Protein AF-A0A1Z8A4E7-F1 (afdb_monomer_lite)

Structure (mmCIF, N/CA/C/O backbone):
data_AF-A0A1Z8A4E7-F1
#
_entry.id   AF-A0A1Z8A4E7-F1
#
loop_
_atom_site.group_PDB
_atom_site.id
_atom_site.type_symbol
_atom_site.l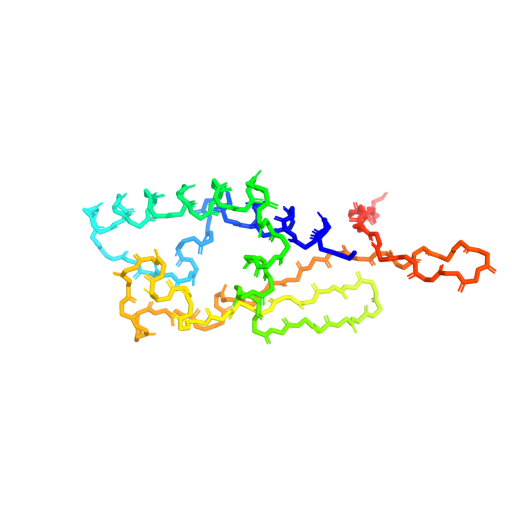abel_atom_id
_atom_site.label_alt_id
_atom_site.label_comp_id
_atom_site.label_asym_id
_atom_site.label_entity_id
_atom_site.label_seq_id
_atom_site.pdbx_PDB_ins_code
_atom_site.Cartn_x
_atom_site.Cartn_y
_atom_site.Cartn_z
_atom_site.occupancy
_atom_site.B_iso_or_equiv
_atom_site.auth_seq_id
_atom_site.auth_comp_id
_atom_site.auth_asym_id
_atom_site.auth_atom_id
_atom_site.pdbx_PDB_model_num
ATOM 1 N N . MET A 1 1 ? 16.088 -5.673 -8.956 1.00 49.31 1 MET A N 1
ATOM 2 C CA . MET A 1 1 ? 14.635 -5.701 -9.249 1.00 49.31 1 MET A CA 1
ATOM 3 C C . MET A 1 1 ? 13.885 -4.899 -8.196 1.00 49.31 1 MET A C 1
ATOM 5 O O . MET A 1 1 ? 12.980 -4.146 -8.540 1.00 49.31 1 MET A O 1
ATOM 9 N N . GLU A 1 2 ? 14.315 -4.984 -6.938 1.00 52.59 2 GLU A N 1
ATOM 10 C CA . GLU A 1 2 ? 13.626 -4.353 -5.810 1.00 52.59 2 GLU A CA 1
ATOM 11 C C . GLU A 1 2 ? 13.667 -2.816 -5.787 1.00 52.59 2 GLU A C 1
ATOM 13 O O . GLU A 1 2 ? 12.712 -2.196 -5.324 1.00 52.59 2 GLU A O 1
ATOM 18 N N . GLU A 1 3 ? 14.704 -2.175 -6.344 1.00 56.84 3 GLU A N 1
ATOM 19 C CA . GLU A 1 3 ? 14.804 -0.704 -6.336 1.00 56.84 3 GLU A CA 1
ATOM 20 C C . GLU A 1 3 ? 13.690 0.008 -7.124 1.00 56.84 3 GLU A C 1
ATOM 22 O O . GLU A 1 3 ? 13.306 1.123 -6.769 1.00 56.84 3 GLU A O 1
ATOM 27 N N . GLY A 1 4 ? 13.142 -0.616 -8.172 1.00 69.31 4 GLY A N 1
ATOM 28 C CA . GLY A 1 4 ? 12.046 -0.039 -8.963 1.00 69.31 4 GLY A CA 1
ATOM 29 C C . GLY A 1 4 ? 10.672 -0.229 -8.315 1.00 69.31 4 GLY A C 1
ATOM 30 O O . GLY A 1 4 ? 9.823 0.663 -8.380 1.00 69.31 4 GLY A O 1
ATOM 31 N N . LEU A 1 5 ? 10.467 -1.367 -7.646 1.00 75.62 5 LEU A N 1
ATOM 32 C CA . LEU A 1 5 ? 9.204 -1.709 -6.988 1.00 75.62 5 LEU A CA 1
ATOM 33 C C . LEU A 1 5 ? 8.972 -0.845 -5.751 1.00 75.62 5 LEU A C 1
ATOM 35 O O . LEU A 1 5 ? 7.921 -0.222 -5.643 1.00 75.62 5 LEU A O 1
ATOM 39 N N . GLY A 1 6 ? 9.973 -0.699 -4.880 1.00 79.69 6 GLY A N 1
ATOM 40 C CA . GLY A 1 6 ? 9.816 0.138 -3.691 1.00 79.69 6 GLY A CA 1
ATOM 41 C C . GLY A 1 6 ? 9.520 1.607 -4.024 1.00 79.69 6 GLY A C 1
ATOM 42 O O . GLY A 1 6 ? 8.831 2.279 -3.276 1.00 79.69 6 GLY A O 1
ATOM 43 N N . ALA A 1 7 ? 10.014 2.126 -5.155 1.00 81.19 7 ALA A N 1
ATOM 44 C CA . ALA A 1 7 ? 9.803 3.526 -5.557 1.00 81.19 7 ALA A CA 1
ATOM 45 C C . ALA A 1 7 ? 8.385 3.706 -6.085 1.00 81.19 7 ALA A C 1
ATOM 47 O O . ALA A 1 7 ? 7.747 4.723 -5.849 1.00 81.19 7 ALA A O 1
ATOM 48 N N . THR A 1 8 ? 7.900 2.676 -6.772 1.00 83.62 8 THR A N 1
ATOM 49 C CA . THR A 1 8 ? 6.527 2.603 -7.246 1.00 83.62 8 THR A CA 1
ATOM 50 C C . THR A 1 8 ? 5.541 2.546 -6.078 1.00 83.62 8 THR A C 1
ATOM 52 O O . THR A 1 8 ? 4.538 3.248 -6.116 1.00 83.62 8 THR A O 1
ATOM 55 N N . LEU A 1 9 ? 5.845 1.764 -5.035 1.00 86.00 9 LEU A N 1
ATOM 56 C CA . LEU A 1 9 ? 5.033 1.695 -3.817 1.00 86.00 9 LEU A CA 1
ATOM 57 C C . LEU A 1 9 ? 4.982 3.039 -3.083 1.00 86.00 9 LEU A C 1
ATOM 59 O O . LEU A 1 9 ? 3.900 3.474 -2.711 1.00 86.00 9 LEU A O 1
ATOM 63 N N . ILE A 1 10 ? 6.130 3.708 -2.920 1.00 87.50 10 ILE A N 1
ATOM 64 C CA . ILE A 1 10 ? 6.193 5.043 -2.303 1.00 87.50 10 ILE A CA 1
ATOM 65 C C . ILE A 1 10 ? 5.305 6.025 -3.069 1.00 87.50 10 ILE A C 1
ATOM 67 O O . ILE A 1 10 ? 4.460 6.668 -2.459 1.00 87.50 10 ILE A O 1
ATOM 71 N N . GLU A 1 11 ? 5.453 6.098 -4.397 1.00 87.50 11 GLU A N 1
ATOM 72 C CA . GLU A 1 11 ? 4.654 7.021 -5.205 1.00 87.50 11 GLU A CA 1
ATOM 73 C C . GLU A 1 11 ? 3.157 6.736 -5.076 1.00 87.50 11 GLU A C 1
ATOM 75 O O . GLU A 1 11 ? 2.385 7.678 -4.959 1.00 87.50 11 GLU A O 1
ATOM 80 N N . GLU A 1 12 ? 2.736 5.468 -5.081 1.00 88.25 12 GLU A N 1
ATOM 81 C CA . GLU A 1 12 ? 1.320 5.129 -4.913 1.00 88.25 12 GLU A CA 1
ATOM 82 C C . GLU A 1 12 ? 0.793 5.472 -3.518 1.00 88.25 12 GLU A C 1
ATOM 84 O O . GLU A 1 12 ? -0.298 6.023 -3.424 1.00 88.25 12 GLU A O 1
ATOM 89 N N . PHE A 1 13 ? 1.555 5.217 -2.452 1.00 87.38 13 PHE A N 1
ATOM 90 C CA . PHE A 1 13 ? 1.154 5.577 -1.087 1.00 87.38 13 PHE A CA 1
ATOM 91 C C . PHE A 1 13 ? 1.114 7.089 -0.848 1.00 87.38 13 PHE A C 1
ATOM 93 O O . PHE A 1 13 ? 0.314 7.558 -0.043 1.00 87.38 13 PHE A O 1
ATOM 100 N N . GLU A 1 14 ? 1.936 7.858 -1.563 1.00 87.56 14 GLU A N 1
ATOM 101 C CA . GLU A 1 14 ? 1.923 9.324 -1.525 1.00 87.56 14 GLU A CA 1
ATOM 102 C C . GLU A 1 14 ? 0.764 9.924 -2.355 1.00 87.56 14 GLU A C 1
ATOM 104 O O . GLU A 1 14 ? 0.542 11.138 -2.310 1.00 87.56 14 GLU A O 1
ATOM 109 N N . ARG A 1 15 ? -0.020 9.118 -3.096 1.00 85.12 15 ARG A N 1
ATOM 110 C CA . ARG A 1 15 ? -1.185 9.633 -3.835 1.00 85.12 15 ARG A CA 1
ATOM 111 C C . ARG A 1 15 ? -2.326 9.977 -2.877 1.00 85.12 15 ARG A C 1
ATOM 113 O O . ARG A 1 15 ? -2.746 9.124 -2.098 1.00 85.12 15 ARG A O 1
ATOM 120 N N . PRO A 1 16 ? -2.936 11.167 -3.017 1.00 77.75 16 PRO A N 1
ATOM 121 C CA . PRO A 1 16 ? -4.011 11.608 -2.127 1.00 77.75 16 PRO A CA 1
ATOM 122 C C . PRO A 1 16 ? -5.254 10.707 -2.188 1.00 77.75 16 PRO A C 1
ATOM 124 O O . PRO A 1 16 ? -5.982 10.596 -1.209 1.00 77.75 16 PRO A O 1
ATOM 127 N N . ASP A 1 17 ? -5.481 10.042 -3.323 1.00 83.81 17 ASP A N 1
ATOM 128 C CA . ASP A 1 17 ? -6.645 9.179 -3.550 1.00 83.81 17 ASP A CA 1
ATOM 129 C C . ASP A 1 17 ? -6.431 7.722 -3.100 1.00 83.81 17 ASP A C 1
ATOM 131 O O . ASP A 1 17 ? -7.393 6.979 -2.928 1.00 83.81 17 ASP A O 1
ATOM 135 N N . PHE A 1 18 ? -5.179 7.301 -2.861 1.00 85.31 18 PHE A N 1
ATOM 136 C CA . PHE A 1 18 ? -4.869 5.911 -2.503 1.00 85.31 18 PHE A CA 1
ATOM 137 C C . PHE A 1 18 ? -5.661 5.455 -1.276 1.00 85.31 18 PHE A C 1
ATOM 139 O O . PHE A 1 18 ? -6.283 4.395 -1.281 1.00 85.31 18 PHE A O 1
ATOM 146 N N . LEU A 1 19 ? -5.689 6.299 -0.246 1.00 83.00 19 LEU A N 1
ATOM 147 C CA . LEU A 1 19 ? -6.427 6.035 0.980 1.00 83.00 19 LEU A CA 1
ATOM 148 C C . LEU A 1 19 ? -7.923 5.887 0.754 1.00 83.00 19 LEU A C 1
ATOM 150 O O . LEU A 1 19 ? -8.497 4.892 1.180 1.00 83.00 19 LEU A O 1
ATOM 154 N N . ALA A 1 20 ? -8.530 6.844 0.053 1.00 83.06 20 ALA A N 1
ATOM 155 C CA . ALA A 1 20 ? -9.960 6.831 -0.231 1.00 83.06 20 ALA A CA 1
ATOM 156 C C . ALA A 1 20 ? -10.373 5.582 -1.023 1.00 83.06 20 ALA A C 1
ATOM 158 O O . ALA A 1 20 ? -11.470 5.057 -0.837 1.00 83.06 20 ALA A O 1
ATOM 159 N N . ARG A 1 21 ? -9.473 5.084 -1.877 1.00 85.56 21 ARG A N 1
ATOM 160 C CA . ARG A 1 21 ? -9.676 3.879 -2.676 1.00 85.56 21 ARG A CA 1
ATOM 161 C C . ARG A 1 21 ? -9.528 2.583 -1.872 1.00 85.56 21 ARG A C 1
ATOM 163 O O . ARG A 1 21 ? -10.246 1.625 -2.144 1.00 85.56 21 ARG A O 1
ATOM 170 N N . VAL A 1 22 ? -8.569 2.516 -0.948 1.00 84.62 22 VAL A N 1
ATOM 171 C CA . VAL A 1 22 ? -8.219 1.280 -0.220 1.00 84.62 22 VAL A CA 1
ATOM 172 C C . VAL A 1 22 ? -9.005 1.124 1.072 1.00 84.62 22 VAL A C 1
ATOM 174 O O . VAL A 1 22 ? -9.413 0.012 1.400 1.00 84.62 22 VAL A O 1
ATOM 177 N N . VAL A 1 23 ? -9.215 2.219 1.797 1.00 83.88 23 VAL A N 1
ATOM 178 C CA . VAL A 1 23 ? -9.983 2.243 3.039 1.00 83.88 23 VAL A CA 1
ATOM 179 C C . VAL A 1 23 ? -10.951 3.426 2.980 1.00 83.88 23 VAL A C 1
ATOM 181 O O . VAL A 1 23 ? -10.585 4.542 3.362 1.00 83.88 23 VAL A O 1
ATOM 184 N N . PRO A 1 24 ? -12.182 3.224 2.482 1.00 77.50 24 PRO A N 1
ATOM 185 C CA . PRO A 1 24 ? -13.199 4.269 2.464 1.00 77.50 24 PRO A CA 1
ATOM 186 C C . PRO A 1 24 ? -13.667 4.558 3.900 1.00 77.50 24 PRO A C 1
ATOM 188 O O . PRO A 1 24 ? -14.647 3.999 4.384 1.00 77.50 24 PRO A O 1
ATOM 191 N N . MET A 1 25 ? -12.924 5.411 4.607 1.00 73.75 25 MET A N 1
ATOM 192 C CA . MET A 1 25 ? -13.189 5.771 6.000 1.00 73.75 25 MET A CA 1
ATOM 193 C C . MET A 1 25 ? -14.265 6.849 6.119 1.00 73.75 25 MET A C 1
ATOM 195 O O . MET A 1 25 ? -14.312 7.792 5.331 1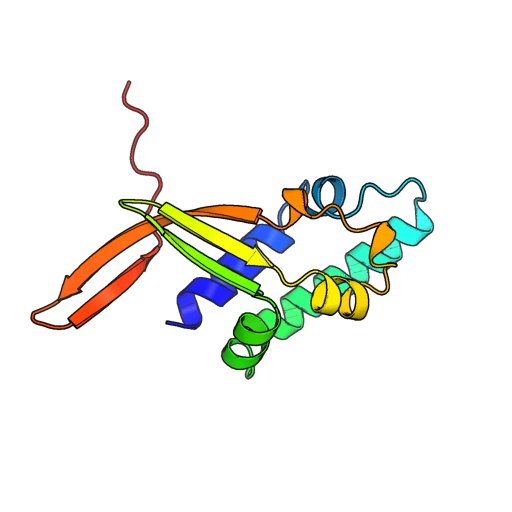.00 73.75 25 MET A O 1
ATOM 199 N N . THR A 1 26 ? -15.086 6.752 7.166 1.00 67.94 26 THR A N 1
ATOM 200 C CA . THR A 1 26 ? -16.138 7.732 7.479 1.00 67.94 26 THR A CA 1
ATOM 201 C C . THR A 1 26 ? -15.775 8.692 8.620 1.00 67.94 26 THR A C 1
ATOM 203 O O . THR A 1 26 ? -16.507 9.654 8.842 1.00 67.94 26 THR A O 1
ATOM 206 N N . GLY A 1 27 ? -14.671 8.461 9.346 1.00 77.81 27 GLY A N 1
ATOM 207 C CA . GLY A 1 27 ? -14.276 9.233 10.534 1.00 77.81 27 GLY A CA 1
ATOM 208 C C . GLY A 1 27 ? -12.962 10.015 10.387 1.00 77.81 27 GLY A C 1
ATOM 209 O O . GLY A 1 27 ? -11.941 9.479 9.963 1.00 77.81 27 GLY A O 1
ATOM 210 N N . GLU A 1 28 ? -12.952 11.288 10.805 1.00 76.88 28 GLU A N 1
ATOM 211 C CA . GLU A 1 28 ? -11.770 12.171 10.728 1.00 76.88 28 GLU A CA 1
ATOM 212 C C . GLU A 1 28 ? -10.605 11.722 11.629 1.00 76.88 28 GLU A C 1
ATOM 214 O O . GLU A 1 28 ? -9.434 11.884 11.275 1.00 76.88 28 GLU A O 1
ATOM 219 N N . SER A 1 29 ? -10.910 11.170 12.807 1.00 79.00 29 SER A N 1
ATOM 220 C CA . SER A 1 29 ? -9.895 10.690 13.756 1.00 79.00 29 SER A CA 1
ATOM 221 C C . SER A 1 29 ? -9.187 9.438 13.244 1.00 79.00 29 SER A C 1
ATOM 223 O O . SER A 1 29 ? -7.965 9.338 13.348 1.00 79.00 29 SER A O 1
ATOM 225 N N . GLU A 1 30 ? -9.948 8.520 12.649 1.00 80.81 30 GLU A N 1
ATOM 226 C CA . GLU A 1 30 ? -9.430 7.302 12.020 1.00 80.81 30 GLU A CA 1
ATOM 227 C C . GLU A 1 30 ? -8.564 7.659 10.811 1.00 80.81 30 GLU A C 1
ATOM 229 O O . GLU A 1 30 ? -7.426 7.202 10.707 1.00 80.81 30 GLU A O 1
ATOM 234 N N . LEU A 1 31 ? -9.028 8.592 9.973 1.00 82.69 31 LEU A N 1
ATOM 235 C CA . LEU A 1 31 ? -8.268 9.079 8.824 1.00 82.69 31 LEU A CA 1
ATOM 236 C C . LEU A 1 31 ? -6.896 9.641 9.230 1.00 82.69 31 LEU A C 1
ATOM 238 O O . LEU A 1 31 ? -5.885 9.316 8.607 1.00 82.69 31 LEU A O 1
ATOM 242 N N . LYS A 1 32 ? -6.829 10.453 10.295 1.00 84.56 32 LYS A N 1
ATOM 243 C CA . LYS A 1 32 ? -5.553 10.990 10.806 1.00 84.56 32 LYS A CA 1
ATOM 244 C C . LYS A 1 32 ? -4.611 9.890 11.292 1.00 84.56 32 LYS A C 1
ATOM 246 O O . LYS A 1 32 ? -3.408 9.978 11.048 1.00 84.56 32 LYS A O 1
ATOM 251 N N . GLN A 1 33 ? -5.137 8.871 11.971 1.00 86.56 33 GLN A N 1
ATOM 252 C CA . GLN A 1 33 ? -4.326 7.743 12.428 1.00 86.56 33 GLN A CA 1
ATOM 253 C C . GLN A 1 33 ? -3.770 6.945 11.250 1.00 86.56 33 GLN A C 1
ATOM 255 O O . GLN A 1 33 ? -2.567 6.688 11.214 1.00 86.56 33 GLN A O 1
ATOM 260 N N . VAL A 1 34 ? -4.593 6.620 10.253 1.00 87.00 34 VAL A N 1
ATOM 261 C CA . VAL A 1 34 ? -4.134 5.849 9.089 1.00 87.00 34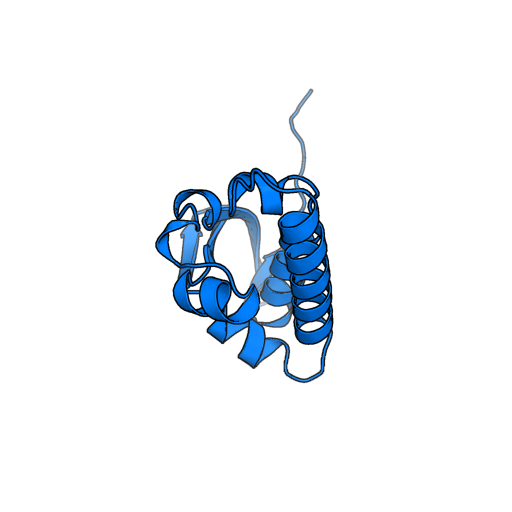 VAL A CA 1
ATOM 262 C C . VAL A 1 34 ? -3.158 6.644 8.225 1.00 87.00 34 VAL A C 1
ATOM 264 O O . VAL A 1 34 ? -2.155 6.085 7.785 1.00 87.00 34 VAL A O 1
ATOM 267 N N . LEU A 1 35 ? -3.361 7.953 8.054 1.00 86.81 35 LEU A N 1
ATOM 268 C CA . LEU A 1 35 ? -2.380 8.829 7.400 1.00 86.81 35 LEU A CA 1
ATOM 269 C C . LEU A 1 35 ? -1.011 8.763 8.089 1.00 86.81 35 LEU A C 1
ATOM 271 O O . LEU A 1 35 ? 0.012 8.623 7.421 1.00 86.81 35 LEU A O 1
ATOM 275 N N . HIS A 1 36 ? -0.984 8.798 9.424 1.00 89.31 36 HIS A N 1
ATOM 276 C CA . HIS A 1 36 ? 0.259 8.658 10.182 1.00 89.31 36 HIS A CA 1
ATOM 277 C C . HIS A 1 36 ? 0.903 7.271 10.003 1.00 89.31 36 HIS A C 1
ATOM 279 O O . HIS A 1 36 ? 2.125 7.159 9.905 1.00 89.31 36 HIS A O 1
ATOM 285 N N . ARG A 1 37 ? 0.102 6.201 9.909 1.00 90.12 37 ARG A N 1
ATOM 286 C CA . ARG A 1 37 ? 0.610 4.848 9.619 1.00 90.12 37 ARG A CA 1
ATOM 287 C C . ARG A 1 37 ? 1.188 4.732 8.209 1.00 90.12 37 ARG A C 1
ATOM 289 O O . ARG A 1 37 ? 2.216 4.079 8.038 1.00 90.12 37 ARG A O 1
ATOM 296 N N . ILE A 1 38 ? 0.577 5.383 7.222 1.00 88.56 38 ILE A N 1
ATOM 297 C CA . ILE A 1 38 ? 1.094 5.434 5.847 1.00 88.56 38 ILE A CA 1
ATOM 298 C C . ILE A 1 38 ? 2.413 6.188 5.778 1.00 88.56 38 ILE A C 1
ATOM 300 O O . ILE A 1 38 ? 3.331 5.717 5.113 1.00 88.56 38 ILE A O 1
ATOM 304 N N . ASP A 1 39 ? 2.550 7.297 6.500 1.00 88.75 39 ASP A N 1
ATOM 305 C CA . ASP A 1 39 ? 3.838 7.988 6.608 1.00 88.75 39 ASP A CA 1
ATOM 306 C C . ASP A 1 39 ? 4.923 7.039 7.153 1.00 88.75 39 ASP A C 1
ATOM 308 O O . ASP A 1 39 ? 5.992 6.895 6.557 1.00 88.75 39 ASP A O 1
ATOM 312 N N . GLY A 1 40 ? 4.593 6.257 8.188 1.00 88.56 40 GLY A N 1
ATOM 313 C CA . GLY A 1 40 ? 5.451 5.183 8.696 1.00 88.56 40 GLY A CA 1
ATOM 314 C C . GLY A 1 40 ? 5.814 4.125 7.643 1.00 88.56 40 GLY A C 1
ATOM 315 O O . GLY A 1 40 ? 6.983 3.757 7.523 1.00 88.56 40 GLY A O 1
ATOM 316 N N . LEU A 1 41 ? 4.848 3.668 6.837 1.00 87.19 41 LEU A N 1
ATOM 317 C CA . LEU A 1 41 ? 5.088 2.738 5.722 1.00 87.19 41 LEU A CA 1
ATOM 318 C C . LEU A 1 41 ? 6.049 3.322 4.681 1.00 87.19 41 LEU A C 1
ATOM 320 O O . LEU A 1 41 ? 6.947 2.627 4.200 1.00 87.19 41 LEU A O 1
ATOM 324 N N . VAL A 1 42 ? 5.869 4.595 4.331 1.00 87.62 42 VAL A N 1
ATOM 325 C CA . VAL A 1 42 ? 6.727 5.308 3.380 1.00 87.62 42 VAL A CA 1
ATOM 326 C C . VAL A 1 42 ? 8.146 5.447 3.936 1.00 87.62 42 VAL A C 1
ATOM 328 O O . VAL A 1 42 ? 9.110 5.263 3.190 1.00 87.62 42 VAL A O 1
ATOM 331 N N . ILE A 1 43 ? 8.298 5.706 5.237 1.00 88.06 43 ILE A N 1
ATOM 332 C CA . ILE A 1 43 ? 9.602 5.731 5.913 1.00 88.06 43 ILE A CA 1
ATOM 333 C C . ILE A 1 43 ? 10.272 4.351 5.854 1.00 88.06 43 ILE A C 1
ATOM 335 O O . ILE A 1 43 ? 11.443 4.269 5.475 1.00 88.06 43 ILE A O 1
ATOM 339 N N . GLU A 1 44 ? 9.550 3.264 6.148 1.00 86.56 44 GLU A N 1
ATOM 340 C CA . GLU A 1 44 ? 10.094 1.897 6.047 1.00 86.56 44 GLU A CA 1
ATOM 341 C C . GLU A 1 44 ? 10.529 1.566 4.608 1.00 86.56 44 GLU A C 1
ATOM 343 O O . GLU A 1 44 ? 11.611 1.012 4.389 1.00 86.56 44 GLU A O 1
ATOM 348 N N . LEU A 1 45 ? 9.746 1.985 3.607 1.00 83.94 45 LEU A N 1
ATOM 349 C CA . LEU A 1 45 ? 10.086 1.840 2.187 1.00 83.94 45 LEU A CA 1
ATOM 350 C C . LEU A 1 45 ? 11.279 2.697 1.745 1.00 83.94 45 LEU A C 1
ATOM 352 O O . LEU A 1 45 ? 11.925 2.361 0.752 1.00 83.94 45 LEU A O 1
ATOM 356 N N . LYS A 1 46 ? 11.584 3.793 2.443 1.00 85.25 46 LYS A N 1
ATOM 357 C CA . LYS A 1 46 ? 12.779 4.625 2.211 1.00 85.25 46 LYS A CA 1
ATOM 358 C C . LYS A 1 46 ? 14.007 4.104 2.983 1.00 85.25 46 LYS A C 1
ATOM 360 O O . LYS A 1 46 ? 15.116 4.576 2.744 1.00 85.25 46 LYS A O 1
ATOM 365 N N . GLY A 1 47 ? 13.825 3.132 3.880 1.00 83.25 47 GLY A N 1
ATOM 366 C CA . GLY A 1 47 ? 14.863 2.583 4.752 1.00 83.25 47 GLY A CA 1
ATOM 367 C C . GLY A 1 47 ? 15.770 1.519 4.118 1.00 83.25 47 GLY A C 1
ATOM 368 O O . GLY A 1 47 ? 15.624 1.111 2.967 1.00 83.25 47 GLY A O 1
ATOM 369 N N . VAL A 1 48 ? 16.720 1.022 4.918 1.00 76.44 48 VAL A N 1
ATOM 370 C CA . VAL A 1 48 ? 17.763 0.065 4.491 1.00 76.44 48 VAL A CA 1
ATOM 371 C C . VAL A 1 48 ? 17.185 -1.303 4.092 1.00 76.44 48 VAL A C 1
ATOM 373 O O . VAL A 1 48 ? 17.718 -1.967 3.207 1.00 76.44 48 VAL A O 1
ATOM 376 N N . LEU A 1 49 ? 16.065 -1.715 4.696 1.00 78.31 49 LEU A N 1
ATOM 377 C CA . LEU A 1 49 ? 15.410 -3.013 4.459 1.00 78.31 49 LEU A CA 1
ATOM 378 C C . LEU A 1 49 ? 14.294 -2.960 3.403 1.00 78.31 49 LEU A C 1
ATOM 380 O O . LEU A 1 49 ? 13.463 -3.866 3.318 1.00 78.31 49 LEU A O 1
ATOM 384 N N . ARG A 1 50 ? 14.288 -1.916 2.570 1.00 80.06 50 ARG A N 1
ATOM 385 C CA . ARG A 1 50 ? 13.275 -1.661 1.540 1.00 80.06 50 ARG A CA 1
ATOM 386 C C . ARG A 1 50 ? 12.935 -2.876 0.683 1.00 80.06 50 ARG A C 1
ATOM 388 O O . ARG A 1 50 ? 11.763 -3.084 0.394 1.00 80.06 50 ARG A O 1
ATOM 395 N N . ALA A 1 51 ? 13.924 -3.659 0.256 1.00 77.00 51 ALA A N 1
ATOM 396 C CA . ALA A 1 51 ? 13.704 -4.814 -0.616 1.00 77.00 51 ALA A CA 1
ATOM 397 C C . ALA A 1 51 ? 12.819 -5.882 0.047 1.00 77.00 51 ALA A C 1
ATOM 399 O O . ALA A 1 51 ? 11.776 -6.247 -0.496 1.00 77.00 51 ALA A O 1
ATOM 400 N N . THR A 1 52 ? 13.185 -6.301 1.259 1.00 81.81 52 THR A N 1
ATOM 401 C CA . THR A 1 52 ? 12.419 -7.255 2.073 1.00 81.81 52 THR A CA 1
ATOM 402 C C . THR A 1 52 ? 11.029 -6.719 2.393 1.00 81.81 52 THR A C 1
ATOM 404 O O . THR A 1 52 ? 10.043 -7.446 2.303 1.00 81.81 52 THR A O 1
ATOM 407 N N . PHE A 1 53 ? 10.942 -5.431 2.723 1.00 82.69 53 PHE A N 1
ATOM 408 C CA . PHE A 1 53 ? 9.678 -4.785 3.052 1.00 82.69 53 PHE A CA 1
ATOM 409 C C . PHE A 1 53 ? 8.723 -4.721 1.854 1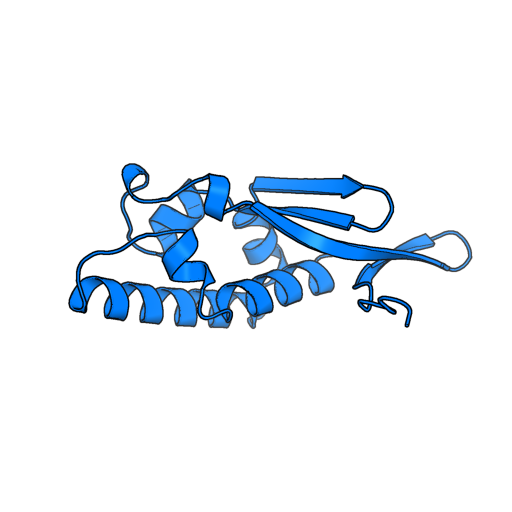.00 82.69 53 PHE A C 1
ATOM 411 O O . PHE A 1 53 ? 7.557 -5.091 1.957 1.00 82.69 53 PHE A O 1
ATOM 418 N N . SER A 1 54 ? 9.246 -4.330 0.689 1.00 81.50 54 SER A N 1
ATOM 419 C CA . SER A 1 54 ? 8.493 -4.296 -0.569 1.00 81.50 54 SER A CA 1
ATOM 420 C C . SER A 1 54 ? 7.994 -5.689 -0.946 1.00 81.50 54 SER A C 1
ATOM 422 O O . SER A 1 54 ? 6.849 -5.836 -1.357 1.00 81.50 54 SER A O 1
ATOM 424 N N . ALA A 1 55 ? 8.834 -6.716 -0.786 1.00 82.62 55 ALA A N 1
ATOM 425 C CA . ALA A 1 55 ? 8.461 -8.095 -1.084 1.00 82.62 55 ALA A CA 1
ATOM 426 C C . ALA A 1 55 ? 7.357 -8.622 -0.155 1.00 82.62 55 ALA A C 1
ATOM 428 O O . ALA A 1 55 ? 6.511 -9.383 -0.603 1.00 82.62 55 ALA A O 1
ATOM 429 N N . ASN A 1 56 ? 7.341 -8.205 1.114 1.00 87.56 56 ASN A N 1
ATOM 430 C CA . ASN A 1 56 ? 6.294 -8.591 2.059 1.00 87.56 56 ASN A CA 1
ATOM 431 C C . ASN A 1 56 ? 4.955 -7.890 1.764 1.00 87.56 56 ASN A C 1
ATOM 433 O O . ASN A 1 56 ? 3.903 -8.499 1.904 1.00 87.56 56 ASN A O 1
ATOM 437 N N . LEU A 1 57 ? 4.994 -6.631 1.315 1.00 87.75 57 LEU A N 1
ATOM 438 C CA . LEU A 1 57 ? 3.797 -5.856 0.966 1.00 87.75 57 LEU A CA 1
ATOM 439 C C . LEU A 1 57 ? 3.122 -6.297 -0.336 1.00 87.75 57 LEU A C 1
ATOM 441 O O . LEU A 1 57 ? 1.953 -5.980 -0.544 1.00 87.75 57 LEU A O 1
ATOM 445 N N . ILE A 1 58 ? 3.844 -6.958 -1.237 1.00 89.38 58 ILE A N 1
ATOM 446 C CA . ILE A 1 58 ? 3.339 -7.332 -2.558 1.00 89.38 58 ILE A CA 1
ATOM 447 C C . ILE A 1 58 ? 2.838 -8.776 -2.515 1.00 89.38 58 ILE A C 1
ATOM 449 O O . ILE A 1 58 ? 3.623 -9.711 -2.389 1.00 89.38 58 ILE A O 1
ATOM 453 N N . PHE A 1 59 ? 1.533 -8.961 -2.710 1.00 89.94 59 PHE A N 1
ATOM 454 C CA . PHE A 1 59 ? 0.932 -10.281 -2.893 1.00 89.94 59 PHE A CA 1
ATOM 455 C C . PHE A 1 59 ? 1.327 -10.898 -4.240 1.00 89.94 59 PHE A C 1
ATOM 457 O O . PHE A 1 59 ? 1.562 -12.099 -4.351 1.00 89.94 59 PHE A O 1
ATOM 464 N N . GLY A 1 60 ? 1.408 -10.076 -5.289 1.00 86.50 60 GLY A N 1
ATOM 465 C CA . GLY A 1 60 ? 1.812 -10.540 -6.610 1.00 86.50 60 GLY A CA 1
ATOM 466 C C . GLY A 1 60 ? 2.062 -9.412 -7.599 1.00 86.50 60 GLY A C 1
ATOM 467 O O . GLY A 1 60 ? 1.556 -8.300 -7.452 1.00 86.50 60 GLY A O 1
ATOM 468 N N . VAL A 1 61 ? 2.842 -9.724 -8.633 1.00 85.06 61 VAL A N 1
ATOM 469 C CA . VAL A 1 61 ? 3.095 -8.831 -9.767 1.00 85.06 61 VAL A CA 1
ATOM 470 C C . VAL A 1 61 ? 2.740 -9.567 -11.048 1.00 85.06 61 VAL A C 1
ATOM 472 O O . VAL A 1 61 ? 3.250 -10.662 -11.297 1.00 85.06 61 VAL A O 1
ATOM 475 N N . ARG A 1 62 ? 1.898 -8.960 -11.883 1.00 85.62 62 ARG A N 1
ATOM 476 C CA . ARG A 1 62 ? 1.582 -9.460 -13.220 1.00 85.62 62 ARG A CA 1
ATOM 477 C C . ARG A 1 62 ? 2.173 -8.516 -14.259 1.00 85.62 62 ARG A C 1
ATOM 479 O O . ARG A 1 62 ? 1.919 -7.318 -14.252 1.00 85.62 62 ARG A O 1
ATOM 486 N N . ILE A 1 63 ? 2.989 -9.068 -15.150 1.00 80.94 63 ILE A N 1
ATOM 487 C CA . ILE A 1 63 ? 3.697 -8.305 -16.180 1.00 80.94 63 ILE A CA 1
ATOM 488 C C . ILE A 1 63 ? 3.048 -8.609 -17.525 1.00 80.94 63 ILE A C 1
ATOM 490 O O . ILE A 1 63 ? 2.997 -9.766 -17.944 1.00 80.94 63 ILE A O 1
ATOM 494 N N . SER A 1 64 ? 2.591 -7.562 -18.199 1.00 79.12 64 SER A N 1
ATOM 495 C CA . SER A 1 64 ? 2.053 -7.603 -19.557 1.00 79.12 64 SER A CA 1
ATOM 496 C C . SER A 1 64 ? 2.901 -6.712 -20.470 1.00 79.12 64 SER A C 1
ATOM 498 O O . SER A 1 64 ? 3.766 -5.960 -20.016 1.00 79.12 64 SER A O 1
ATOM 500 N N . ALA A 1 65 ? 2.706 -6.802 -21.788 1.00 77.56 65 ALA A N 1
ATOM 501 C CA . ALA A 1 65 ? 3.451 -5.972 -22.732 1.00 77.56 65 ALA A CA 1
ATOM 502 C C . ALA A 1 65 ? 3.173 -4.477 -22.476 1.00 77.56 65 ALA A C 1
ATOM 504 O O . ALA A 1 65 ? 2.094 -3.981 -22.779 1.00 77.56 65 ALA A O 1
ATOM 505 N N . GLY A 1 66 ? 4.154 -3.766 -21.912 1.00 76.88 66 GLY A N 1
ATOM 506 C CA . GLY A 1 66 ? 4.065 -2.330 -21.628 1.00 76.88 66 GLY A CA 1
ATOM 507 C C . GLY A 1 66 ? 3.469 -1.954 -20.265 1.00 76.88 66 GLY A C 1
ATOM 508 O O . GLY A 1 66 ? 3.530 -0.778 -19.903 1.00 76.88 66 GLY A O 1
ATOM 509 N N . SER A 1 67 ? 2.955 -2.909 -19.482 1.00 81.19 67 SER A N 1
ATOM 510 C CA . SER A 1 67 ? 2.368 -2.641 -18.163 1.00 81.19 67 SER A CA 1
ATOM 511 C C . SER A 1 67 ? 2.773 -3.666 -17.105 1.00 81.19 67 SER A C 1
ATOM 513 O O . SER A 1 67 ? 3.069 -4.829 -17.385 1.00 81.19 67 SER A O 1
ATOM 515 N N . MET A 1 68 ? 2.811 -3.203 -15.862 1.00 84.69 68 MET A N 1
ATOM 516 C CA . MET A 1 68 ? 3.013 -4.023 -14.681 1.00 84.69 68 MET A CA 1
ATOM 517 C C . MET A 1 68 ? 1.883 -3.736 -13.700 1.00 84.69 68 MET A C 1
ATOM 519 O O . MET A 1 68 ? 1.751 -2.612 -13.220 1.00 84.69 68 MET A O 1
ATOM 523 N N . GLU A 1 69 ? 1.086 -4.754 -13.416 1.00 89.31 69 GLU A N 1
ATOM 524 C CA . GLU A 1 69 ? 0.068 -4.751 -12.375 1.00 89.31 69 GLU A CA 1
ATOM 525 C C . GLU A 1 69 ? 0.712 -5.226 -11.071 1.00 89.31 69 GLU A C 1
ATOM 527 O O . GLU A 1 69 ? 1.349 -6.283 -11.029 1.00 89.31 69 GLU A O 1
ATOM 532 N N . ILE A 1 70 ? 0.562 -4.440 -10.010 1.00 89.56 70 ILE A N 1
ATOM 533 C CA . ILE A 1 70 ? 1.000 -4.792 -8.661 1.00 89.56 70 ILE A CA 1
ATOM 534 C C . ILE A 1 70 ? -0.243 -5.004 -7.806 1.00 89.56 70 ILE A C 1
ATOM 536 O O . ILE A 1 70 ? -1.147 -4.168 -7.792 1.00 89.56 70 ILE A O 1
ATOM 540 N N . ARG A 1 71 ? -0.263 -6.120 -7.079 1.00 92.50 71 ARG A N 1
ATOM 541 C CA . ARG A 1 71 ? -1.262 -6.441 -6.062 1.00 92.50 71 ARG A CA 1
ATOM 542 C C . ARG A 1 71 ? -0.621 -6.375 -4.687 1.00 92.50 71 ARG A C 1
ATOM 544 O O . ARG A 1 71 ? 0.361 -7.079 -4.443 1.00 92.50 71 ARG A O 1
ATOM 551 N N . LEU A 1 72 ? -1.174 -5.559 -3.797 1.00 92.25 72 LEU A N 1
ATOM 552 C CA . LEU A 1 72 ? -0.730 -5.494 -2.404 1.00 92.25 72 LEU A CA 1
ATOM 553 C C . LEU A 1 72 ? -1.365 -6.605 -1.567 1.00 92.25 72 LEU A C 1
ATOM 555 O O . LEU A 1 72 ? -2.490 -7.024 -1.838 1.00 92.25 72 LEU A O 1
ATOM 559 N N . ASP A 1 73 ? -0.644 -7.074 -0.550 1.00 92.25 73 ASP A N 1
ATOM 560 C CA . ASP A 1 73 ? -1.170 -8.043 0.405 1.00 92.25 73 ASP A CA 1
ATOM 561 C C . ASP A 1 73 ? -2.102 -7.346 1.409 1.00 92.25 73 ASP A C 1
ATOM 563 O O . ASP A 1 73 ? -1.671 -6.471 2.172 1.00 92.25 73 ASP A O 1
ATOM 567 N N . PRO A 1 74 ? -3.389 -7.720 1.437 1.00 90.19 74 PRO A N 1
ATOM 568 C CA . PRO A 1 74 ? -4.359 -7.054 2.286 1.00 90.19 74 PRO A CA 1
ATOM 569 C C . PRO A 1 74 ? -4.184 -7.389 3.775 1.00 90.19 74 PRO A C 1
ATOM 571 O O . PRO A 1 74 ? -4.595 -6.599 4.621 1.00 90.19 74 PRO A O 1
ATOM 574 N N . ASN A 1 75 ? -3.586 -8.532 4.127 1.00 90.69 75 ASN A N 1
ATOM 575 C CA . ASN A 1 75 ? -3.337 -8.902 5.525 1.00 90.69 75 ASN A CA 1
ATOM 576 C C . ASN A 1 75 ? -2.164 -8.101 6.090 1.00 90.69 75 ASN A C 1
ATOM 578 O O . ASN A 1 75 ? -2.224 -7.605 7.219 1.00 90.69 75 ASN A O 1
ATOM 582 N N . VAL A 1 76 ? -1.112 -7.932 5.286 1.00 90.56 76 VAL A N 1
ATOM 583 C CA . VAL A 1 76 ? 0.032 -7.090 5.647 1.00 90.56 76 VAL A CA 1
ATOM 584 C C . VAL A 1 76 ? -0.413 -5.636 5.789 1.00 90.56 76 VAL A C 1
ATOM 586 O O . VAL A 1 76 ? -0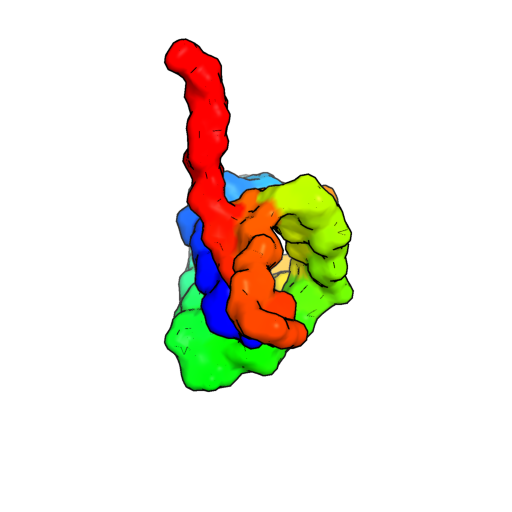.068 -4.994 6.781 1.00 90.56 76 VAL A O 1
ATOM 589 N N . LEU A 1 77 ? -1.238 -5.130 4.866 1.00 88.88 77 LEU A N 1
ATOM 590 C CA . LEU A 1 77 ? -1.795 -3.780 4.975 1.00 88.88 77 LEU A CA 1
ATOM 591 C C . LEU A 1 77 ? -2.723 -3.613 6.177 1.00 88.88 77 LEU A C 1
ATOM 593 O O . LEU A 1 77 ? -2.568 -2.635 6.897 1.00 88.88 77 LEU A O 1
ATOM 597 N N . SER A 1 78 ? -3.619 -4.565 6.446 1.00 90.12 78 SER A N 1
ATOM 598 C CA . SER A 1 78 ? -4.477 -4.549 7.643 1.00 90.12 78 SER A CA 1
ATOM 599 C C . SER A 1 78 ? -3.652 -4.415 8.920 1.00 90.12 78 SER A C 1
ATOM 601 O O . SER A 1 78 ? -3.916 -3.543 9.744 1.00 90.12 78 SER A O 1
ATOM 603 N N . THR A 1 79 ? -2.580 -5.201 9.026 1.00 90.81 79 THR A N 1
ATOM 604 C CA . THR A 1 79 ? -1.673 -5.172 10.180 1.00 90.81 79 THR A CA 1
ATOM 605 C C . THR A 1 79 ? -0.910 -3.851 10.281 1.00 90.81 79 THR A C 1
ATOM 607 O O . THR A 1 79 ? -0.728 -3.314 11.369 1.00 90.81 79 THR A O 1
ATOM 610 N N . LYS A 1 80 ? -0.424 -3.318 9.156 1.00 88.00 80 LYS A N 1
ATOM 611 C CA . LYS A 1 80 ? 0.406 -2.105 9.143 1.00 88.00 80 LYS A CA 1
ATOM 612 C C . LYS A 1 80 ? -0.396 -0.820 9.320 1.00 88.00 80 LYS A C 1
ATOM 614 O O . LYS A 1 80 ? 0.109 0.127 9.921 1.00 88.00 80 LYS A O 1
ATOM 619 N N . LEU A 1 81 ? -1.612 -0.787 8.787 1.00 87.12 81 LEU A N 1
ATOM 620 C CA . LEU A 1 81 ? -2.522 0.349 8.887 1.00 87.12 81 LEU A CA 1
ATOM 621 C C . LEU A 1 81 ? -3.363 0.313 10.164 1.00 87.12 81 LEU A C 1
ATOM 623 O O . LEU A 1 81 ? -3.962 1.331 10.491 1.00 87.12 81 LEU A O 1
ATOM 627 N N . ASP A 1 82 ? -3.359 -0.812 10.889 1.00 88.75 82 ASP A N 1
ATOM 628 C CA . ASP A 1 82 ? -4.220 -1.053 12.053 1.00 88.75 82 ASP A CA 1
ATOM 629 C C . ASP A 1 82 ? -5.711 -0.914 11.694 1.00 88.75 82 ASP A C 1
ATOM 631 O O . ASP A 1 82 ? -6.514 -0.346 12.425 1.00 88.75 82 ASP A O 1
ATOM 635 N N . VAL A 1 83 ? -6.070 -1.413 10.508 1.00 87.38 83 VAL A N 1
ATOM 636 C CA . VAL A 1 83 ? -7.429 -1.363 9.955 1.00 87.38 83 VAL A CA 1
ATOM 637 C C . VAL A 1 83 ? -7.951 -2.790 9.830 1.00 87.38 83 VAL A C 1
ATOM 639 O O . VAL A 1 83 ? -7.208 -3.655 9.351 1.00 87.38 83 VAL A O 1
ATOM 642 N N . PRO A 1 84 ? -9.209 -3.080 10.207 1.00 88.50 84 PRO A N 1
ATOM 643 C CA . PRO A 1 84 ? -9.769 -4.410 10.036 1.00 88.50 84 PRO A CA 1
ATOM 644 C C . PRO A 1 84 ? -9.736 -4.832 8.569 1.00 88.50 84 PRO A C 1
ATOM 646 O O . PRO A 1 84 ? -10.060 -4.074 7.659 1.00 88.50 84 PRO A O 1
ATOM 649 N N . ARG A 1 85 ? -9.385 -6.094 8.323 1.00 86.88 85 ARG A N 1
ATOM 650 C CA . ARG A 1 85 ? -9.318 -6.652 6.967 1.00 86.88 85 ARG A CA 1
ATOM 651 C C . ARG A 1 85 ? -10.622 -6.487 6.169 1.00 86.88 85 ARG A C 1
ATOM 653 O O . ARG A 1 85 ? -10.561 -6.409 4.942 1.00 86.88 85 ARG A O 1
ATOM 660 N N . ALA A 1 86 ? -11.764 -6.456 6.860 1.00 87.06 86 ALA A N 1
ATOM 661 C CA . ALA A 1 86 ? -13.092 -6.261 6.280 1.00 87.06 86 ALA A CA 1
ATOM 662 C C . ALA A 1 86 ? -13.312 -4.846 5.714 1.00 87.06 86 ALA A C 1
ATOM 664 O O . ALA A 1 86 ? -14.102 -4.692 4.790 1.00 87.06 86 ALA A O 1
ATOM 665 N N . ASP A 1 87 ? -12.584 -3.850 6.221 1.00 86.00 87 ASP A N 1
ATOM 666 C CA . ASP A 1 87 ? -12.662 -2.455 5.772 1.00 86.00 87 ASP A CA 1
ATOM 667 C C . ASP A 1 87 ? -11.680 -2.149 4.628 1.00 86.00 87 ASP A C 1
ATOM 669 O O . ASP A 1 87 ? -11.683 -1.053 4.0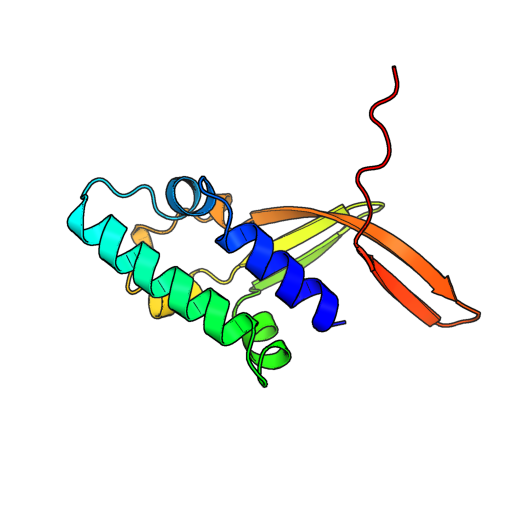69 1.00 86.00 87 ASP A O 1
ATOM 673 N N . ILE A 1 88 ? -10.837 -3.120 4.254 1.00 88.56 88 ILE A N 1
ATOM 674 C CA . ILE A 1 88 ? -9.913 -2.997 3.126 1.00 88.56 88 ILE A CA 1
ATOM 675 C C . ILE A 1 88 ? -10.603 -3.426 1.839 1.00 88.56 88 ILE A C 1
ATOM 677 O O . ILE A 1 88 ? -10.931 -4.601 1.641 1.00 88.56 88 ILE A O 1
ATOM 681 N N . PHE A 1 89 ? -10.718 -2.480 0.914 1.00 89.19 89 PHE A N 1
ATOM 682 C CA . PHE A 1 89 ? -11.265 -2.713 -0.408 1.00 89.19 89 PHE A CA 1
ATOM 683 C C . PHE A 1 89 ? -10.213 -3.335 -1.337 1.00 89.19 89 PHE A C 1
ATOM 685 O O . PHE A 1 89 ? -9.256 -2.686 -1.760 1.00 89.19 89 PHE A O 1
ATOM 692 N N . GLU A 1 90 ? -10.381 -4.619 -1.665 1.00 85.38 90 GLU A N 1
ATOM 693 C CA . GLU A 1 90 ? -9.379 -5.411 -2.397 1.00 85.38 90 GLU A CA 1
ATOM 694 C C . GLU A 1 90 ? -9.097 -4.893 -3.807 1.00 85.38 90 GLU A C 1
ATOM 696 O O . GLU A 1 90 ? -7.952 -4.905 -4.260 1.00 85.38 90 GLU A O 1
ATOM 701 N N . GLU A 1 91 ? -10.120 -4.400 -4.504 1.00 85.50 91 GLU A N 1
ATOM 702 C CA . GLU A 1 91 ? -9.945 -3.791 -5.825 1.00 85.50 91 GLU A CA 1
ATOM 703 C C . GLU A 1 91 ? -9.126 -2.497 -5.744 1.00 85.50 91 GLU A C 1
ATOM 705 O O . GLU A 1 91 ? -8.486 -2.105 -6.721 1.00 85.50 91 GLU A O 1
ATOM 710 N N . GLY A 1 92 ? -9.081 -1.858 -4.571 1.00 84.25 92 GLY A N 1
ATOM 711 C CA . GLY A 1 92 ? -8.225 -0.712 -4.289 1.00 84.25 92 GLY A CA 1
ATOM 712 C C . GLY A 1 92 ? -6.736 -1.048 -4.213 1.00 84.25 92 GLY A C 1
ATOM 713 O O . GLY A 1 92 ? -5.899 -0.178 -4.444 1.00 84.25 92 GLY A O 1
ATOM 714 N N . LEU A 1 93 ? -6.400 -2.315 -3.955 1.00 88.50 93 LEU A N 1
ATOM 715 C CA . LEU A 1 93 ? -5.029 -2.804 -3.764 1.00 88.50 93 LEU A CA 1
ATOM 716 C C . LEU A 1 93 ? -4.309 -3.175 -5.057 1.00 88.50 93 LEU A C 1
ATOM 718 O O . LEU A 1 93 ? -3.153 -3.604 -5.021 1.00 88.50 93 LEU A O 1
ATOM 722 N N . VAL A 1 94 ? -5.004 -3.063 -6.186 1.00 90.00 94 VAL A N 1
ATOM 723 C CA . VAL A 1 94 ? -4.474 -3.378 -7.508 1.00 90.00 94 VAL A CA 1
ATOM 724 C C . VAL A 1 94 ? -4.179 -2.079 -8.233 1.00 90.00 94 VAL A C 1
ATOM 726 O O . VAL A 1 94 ? -5.060 -1.230 -8.374 1.00 90.00 94 VAL A O 1
ATOM 729 N N . PHE A 1 95 ? -2.965 -1.892 -8.723 1.00 87.81 95 PHE A N 1
ATOM 730 C CA . PHE A 1 95 ? -2.658 -0.738 -9.562 1.00 87.81 95 PHE A CA 1
ATOM 731 C C . PHE A 1 95 ? -1.677 -1.106 -10.666 1.00 87.81 95 PHE A C 1
ATOM 733 O O . PHE A 1 95 ? -0.810 -1.966 -10.509 1.00 87.81 95 PHE A O 1
ATOM 740 N N . GLU A 1 96 ? -1.826 -0.429 -11.798 1.00 85.62 96 GLU A N 1
ATOM 741 C CA . GLU A 1 96 ? -0.999 -0.636 -12.976 1.00 85.62 96 GLU A CA 1
ATOM 742 C C . GLU A 1 96 ? -0.008 0.507 -13.146 1.00 85.62 96 GLU A C 1
ATOM 744 O O . GLU A 1 96 ? -0.318 1.683 -12.926 1.00 85.62 96 GLU A O 1
ATOM 749 N N . LYS A 1 97 ? 1.204 0.166 -13.580 1.00 82.19 97 LYS A N 1
ATOM 750 C CA . LYS A 1 97 ? 2.227 1.142 -13.944 1.00 82.19 97 LYS A CA 1
ATOM 751 C C . LYS A 1 97 ? 2.823 0.831 -15.309 1.00 82.19 97 LYS A C 1
ATOM 753 O O . LYS A 1 97 ? 3.067 -0.340 -15.616 1.00 82.19 97 LYS A O 1
ATOM 758 N N . PRO A 1 98 ? 3.102 1.869 -16.120 1.00 77.94 98 PRO A N 1
ATOM 759 C CA . PRO A 1 98 ? 3.783 1.684 -17.386 1.00 77.94 98 PRO A CA 1
ATOM 760 C C . PRO A 1 98 ? 5.182 1.130 -17.137 1.00 77.94 98 PRO A C 1
ATOM 762 O O . PRO A 1 98 ? 5.926 1.577 -16.254 1.00 77.94 98 PRO A O 1
ATOM 765 N N . PHE A 1 99 ? 5.544 0.140 -17.937 1.00 70.50 99 PHE A N 1
ATOM 766 C CA . PHE A 1 99 ? 6.746 -0.632 -17.721 1.00 70.50 99 PHE A CA 1
ATOM 767 C C . PHE A 1 99 ? 7.485 -0.880 -19.047 1.00 70.50 99 PHE A C 1
ATOM 769 O O . PHE A 1 99 ? 6.872 -1.262 -20.041 1.00 70.50 99 PHE A O 1
ATOM 776 N N . GLN A 1 100 ? 8.806 -0.660 -19.086 1.00 61.59 100 GLN A N 1
ATOM 777 C CA . GLN A 1 100 ? 9.632 -0.877 -20.279 1.00 61.59 100 GLN A CA 1
ATOM 778 C C . GLN A 1 100 ? 10.713 -1.933 -20.024 1.00 61.59 100 GLN A C 1
ATOM 780 O O . GLN A 1 100 ? 11.631 -1.743 -19.229 1.00 61.59 100 GLN A O 1
ATOM 785 N N . LEU A 1 101 ? 10.660 -3.049 -20.754 1.00 59.56 101 LEU A N 1
ATOM 786 C CA . LEU A 1 101 ? 11.757 -4.019 -20.780 1.00 59.56 101 LEU A CA 1
ATOM 787 C C . LEU A 1 101 ? 12.918 -3.423 -21.588 1.00 59.56 101 LEU A C 1
ATOM 789 O O . LEU A 1 101 ? 12.805 -3.264 -22.803 1.00 59.56 101 LEU A O 1
ATOM 793 N N . ARG A 1 102 ? 14.052 -3.115 -20.948 1.00 57.31 102 ARG A N 1
ATOM 794 C CA . ARG A 1 102 ? 15.284 -2.758 -21.668 1.00 57.31 102 ARG A CA 1
ATOM 795 C C . ARG A 1 102 ? 16.211 -3.966 -21.723 1.00 57.31 102 ARG A C 1
ATOM 797 O O . ARG A 1 102 ? 16.658 -4.470 -20.694 1.00 57.31 102 ARG A O 1
ATOM 804 N N . LYS A 1 103 ? 16.531 -4.414 -22.939 1.00 47.31 103 LYS A N 1
ATOM 805 C CA . LYS A 1 103 ? 17.566 -5.427 -23.178 1.00 47.31 103 LYS A CA 1
ATOM 806 C C . LYS A 1 103 ? 18.938 -4.752 -23.216 1.00 47.31 103 LYS A C 1
ATOM 808 O O . LYS A 1 103 ? 19.164 -3.882 -24.054 1.00 47.31 103 LYS A O 1
ATOM 813 N N . ARG A 1 104 ? 19.865 -5.162 -22.344 1.00 48.44 104 ARG A N 1
ATOM 814 C CA . ARG A 1 104 ? 21.300 -4.840 -22.465 1.00 48.44 104 ARG A CA 1
ATOM 815 C C . ARG A 1 104 ? 22.072 -6.136 -22.697 1.00 48.44 104 ARG A C 1
ATOM 817 O O . ARG A 1 104 ? 22.315 -6.877 -21.752 1.00 48.44 104 ARG A O 1
ATOM 824 N N . GLY A 1 105 ? 22.456 -6.392 -23.949 1.00 49.81 105 GLY A N 1
ATOM 825 C CA . GLY A 1 105 ? 23.440 -7.407 -24.368 1.00 49.81 105 GLY A CA 1
ATOM 826 C C . GLY A 1 105 ? 23.033 -8.878 -24.222 1.00 49.81 105 GLY A C 1
ATOM 827 O O . GLY A 1 105 ? 23.204 -9.635 -25.160 1.00 49.81 105 GLY A O 1
ATOM 828 N N . VAL A 1 106 ? 22.479 -9.273 -23.082 1.00 53.66 106 VAL A N 1
ATOM 829 C CA . VAL A 1 106 ? 21.983 -10.621 -22.728 1.00 53.66 106 VAL A CA 1
ATOM 830 C C . VAL A 1 106 ? 21.098 -10.569 -21.469 1.00 53.66 106 VAL A C 1
ATOM 832 O O . VAL A 1 106 ? 20.376 -11.516 -21.177 1.00 53.66 106 VAL A O 1
ATOM 835 N N . GLU A 1 107 ? 21.097 -9.445 -20.743 1.00 44.06 107 GLU A N 1
ATOM 836 C CA . GLU A 1 107 ? 20.360 -9.257 -19.498 1.00 44.06 107 GLU A CA 1
ATOM 837 C C . GLU A 1 107 ? 19.071 -8.458 -19.754 1.00 44.06 107 GLU A C 1
ATOM 839 O O . GLU A 1 107 ? 19.083 -7.376 -20.360 1.00 44.06 107 GLU A O 1
ATOM 844 N N . THR A 1 108 ? 17.938 -9.004 -19.306 1.00 50.91 108 THR A N 1
ATOM 845 C CA . THR A 1 108 ? 16.638 -8.328 -19.383 1.00 50.91 108 THR A CA 1
ATOM 846 C C . THR A 1 108 ? 16.464 -7.505 -18.115 1.00 50.91 108 THR A C 1
ATOM 848 O O . THR A 1 108 ? 16.148 -8.053 -17.061 1.00 50.91 108 THR A O 1
ATOM 851 N N . LYS A 1 109 ? 16.697 -6.189 -18.192 1.00 54.66 109 LYS A N 1
ATOM 852 C CA . LYS A 1 109 ? 16.467 -5.292 -17.056 1.00 54.66 109 LYS A CA 1
ATOM 853 C C . LYS A 1 109 ? 15.083 -4.675 -17.124 1.00 54.66 109 LYS A C 1
ATOM 855 O O . LYS A 1 109 ? 14.652 -4.134 -18.145 1.00 54.66 109 LYS A O 1
ATOM 860 N N . MET A 1 110 ? 14.416 -4.743 -15.980 1.00 53.62 110 MET A N 1
ATOM 861 C CA . MET A 1 110 ? 13.095 -4.193 -15.789 1.00 53.62 110 MET A CA 1
ATOM 862 C C . MET A 1 110 ? 13.234 -2.674 -15.477 1.00 53.62 110 MET A C 1
ATOM 864 O O . MET A 1 110 ? 13.696 -2.352 -14.386 1.00 53.62 110 MET A O 1
ATOM 868 N N . VAL A 1 111 ? 12.930 -1.735 -16.398 1.00 59.00 111 VAL A N 1
ATOM 869 C CA . VAL A 1 111 ? 12.975 -0.273 -16.142 1.00 59.00 111 VAL A CA 1
ATOM 870 C C . VAL A 1 111 ? 11.598 0.408 -16.176 1.00 59.00 111 VAL A C 1
ATOM 872 O O . VAL A 1 111 ? 10.752 0.105 -17.014 1.00 59.00 111 VAL A O 1
ATOM 875 N N . ARG A 1 112 ? 11.374 1.359 -15.261 1.00 56.84 112 ARG A N 1
ATOM 876 C CA . ARG A 1 112 ? 10.147 2.166 -15.196 1.00 56.84 112 ARG A CA 1
ATOM 877 C C . ARG A 1 112 ? 9.884 2.832 -16.550 1.00 56.84 112 ARG A C 1
ATOM 879 O O . ARG A 1 112 ? 10.762 3.521 -17.069 1.00 56.84 112 ARG A O 1
ATOM 886 N N . GLY A 1 113 ? 8.706 2.603 -17.128 1.00 51.94 113 GLY A N 1
ATOM 887 C CA . GLY A 1 113 ? 8.322 3.264 -18.368 1.00 51.94 113 GLY A CA 1
ATOM 888 C C . GLY A 1 113 ? 7.990 4.726 -18.091 1.00 51.94 113 GLY A C 1
ATOM 889 O O . GLY A 1 113 ? 7.272 5.022 -17.140 1.00 51.94 113 GLY A O 1
ATOM 890 N N . ASN A 1 114 ? 8.498 5.642 -18.912 1.00 49.62 114 ASN A N 1
ATOM 891 C CA . ASN A 1 114 ? 7.944 6.992 -18.954 1.00 49.62 114 ASN A CA 1
ATOM 892 C C . ASN A 1 114 ? 6.582 6.903 -19.667 1.00 49.62 114 ASN A C 1
ATOM 894 O O . ASN A 1 114 ? 6.520 6.201 -20.685 1.00 49.62 114 ASN A O 1
ATOM 898 N N . PRO A 1 115 ? 5.508 7.567 -19.202 1.00 45.19 115 PRO A N 1
ATOM 899 C CA . PRO A 1 115 ? 4.291 7.710 -19.994 1.00 45.19 115 PRO A CA 1
ATOM 900 C C . PRO A 1 115 ? 4.617 8.596 -21.204 1.00 45.19 115 PRO A C 1
ATOM 902 O O . PRO A 1 115 ? 4.496 9.816 -21.172 1.00 45.19 115 PRO A O 1
ATOM 905 N N . ALA A 1 116 ? 5.142 7.984 -22.261 1.00 41.75 116 ALA A N 1
ATOM 906 C CA . ALA A 1 116 ? 5.427 8.662 -23.508 1.00 41.75 116 ALA A CA 1
ATOM 907 C C . ALA A 1 116 ? 4.130 8.747 -24.320 1.00 41.75 116 ALA A C 1
ATOM 909 O O . ALA A 1 116 ? 3.701 7.757 -24.902 1.00 41.75 116 ALA A O 1
ATOM 910 N N . GLY A 1 117 ? 3.545 9.946 -24.345 1.00 38.44 117 GLY A N 1
ATOM 911 C CA . GLY A 1 117 ? 2.802 10.466 -25.491 1.00 38.44 117 GLY A CA 1
ATOM 912 C C . GLY A 1 117 ? 1.447 9.825 -25.779 1.00 38.44 117 GLY A C 1
ATOM 913 O O . GLY A 1 117 ? 1.331 8.968 -26.649 1.00 38.44 117 GLY A O 1
ATOM 914 N N . ALA A 1 118 ? 0.394 10.371 -25.167 1.00 39.25 118 ALA A N 1
ATOM 915 C CA . ALA A 1 118 ? -0.846 10.553 -25.909 1.00 39.25 118 ALA A CA 1
ATOM 916 C C . ALA A 1 118 ? -0.534 11.519 -27.065 1.00 39.25 118 ALA A C 1
ATOM 918 O O . ALA A 1 118 ? -0.189 12.678 -26.835 1.00 39.25 118 ALA A O 1
ATOM 919 N N . HIS A 1 119 ? -0.553 10.997 -28.289 1.00 40.75 119 HIS A N 1
ATOM 920 C CA . HIS A 1 119 ? -0.477 11.781 -29.515 1.00 40.75 119 HIS A CA 1
ATOM 921 C C . HIS A 1 119 ? -1.553 12.879 -29.510 1.00 40.75 119 HIS A C 1
ATOM 923 O O . HIS A 1 119 ? -2.732 12.602 -29.288 1.00 40.75 119 HIS A O 1
ATOM 929 N N . THR A 1 120 ? -1.155 14.109 -29.815 1.00 42.28 120 THR A N 1
ATOM 930 C CA . THR A 1 120 ? -1.972 15.046 -30.593 1.00 42.28 120 THR A CA 1
ATOM 931 C C . THR A 1 120 ? -1.133 15.466 -31.786 1.00 42.28 120 THR A C 1
ATOM 933 O O . THR A 1 120 ? 0.092 15.645 -31.591 1.00 42.28 120 THR A O 1
#

Foldseek 3Di:
DQVQQLVVVLVLLPDPCLCCLFFVDDDPVLVVLLNVLSVVLSVVCVDPCVSVSSVQQWPDWDDDVQKIKTAGDLVVVCVSSVHPSVRTDRVSRIDMFGWDFDDDPHDTDTDGDDPPDPDD

Radius of gyration: 15.67 Å; chains: 1; bounding box: 40×26×44 Å

Sequence (120 aa):
MEEGLGATLIEEFERPDFLARVVPMTGESELKQVLHRIDGLVIELKGVLRATFSANLIFGVRISAGSMEIRLDPNVLSTKLDVPRADIFEEGLVFEKPFQLRKRGVETKMVRGNPAGAHT

pLDDT: mean 77.7, std 14.78, range [38.44, 92.5]

Secondary structure (DSSP, 8-state):
-HHHHHHHHHHHHTSTTHHHHH-----HHHHHHHHHHHHHHHHHHHSTTHHHHHHHHEEEEEEETTEEEEEE-HHHHHHHHT--GGGS-GGGGEEEEEEEEEEETTEEEEEEPP------